Protein AF-A0A967T183-F1 (afdb_monomer_lite)

Radius of gyration: 17.09 Å; chains: 1; bounding box: 36×21×48 Å

Secondary structure (DSSP, 8-state):
-HHHHHHHHH-HHHHHHHHHHHHHHHHHHHHHHHHHHHHHHHTTTTS-HHHHHHHHHHHHHHHHHHHHHHHHHHHHHHHHHT-

Structure (mmCIF, N/CA/C/O backbone):
data_AF-A0A967T183-F1
#
_entry.id   AF-A0A967T183-F1
#
loop_
_atom_site.group_PDB
_atom_site.id
_atom_site.type_symbol
_atom_site.label_atom_id
_atom_site.label_alt_id
_atom_site.label_comp_id
_atom_site.label_asym_id
_atom_site.label_entity_id
_atom_site.label_seq_id
_atom_site.pdbx_PDB_ins_code
_atom_site.Cartn_x
_atom_site.Cartn_y
_atom_site.Cartn_z
_atom_site.occupancy
_atom_site.B_iso_or_equiv
_atom_site.auth_seq_id
_atom_site.auth_comp_id
_atom_site.auth_asym_id
_atom_site.auth_atom_id
_atom_site.pdbx_PDB_model_num
ATOM 1 N N . MET A 1 1 ? 12.080 -2.148 -5.235 1.00 85.69 1 MET A N 1
ATOM 2 C CA . MET A 1 1 ? 12.052 -0.918 -6.059 1.00 85.69 1 MET A CA 1
ATOM 3 C C . MET A 1 1 ? 13.412 -0.552 -6.654 1.00 85.69 1 MET A C 1
ATOM 5 O O . MET A 1 1 ? 13.530 -0.631 -7.866 1.00 85.69 1 MET A O 1
ATOM 9 N N . GLY A 1 2 ? 14.447 -0.220 -5.863 1.00 89.31 2 GLY A N 1
ATOM 10 C CA . GLY A 1 2 ? 15.757 0.219 -6.399 1.00 89.31 2 GLY A CA 1
ATOM 11 C C . GLY A 1 2 ? 16.368 -0.716 -7.453 1.00 89.31 2 GLY A C 1
ATOM 12 O O . GLY A 1 2 ? 16.689 -0.282 -8.553 1.00 89.31 2 GLY A O 1
ATOM 13 N N . THR A 1 3 ? 16.386 -2.023 -7.184 1.00 90.75 3 THR A N 1
ATOM 14 C CA . THR A 1 3 ? 16.875 -3.037 -8.136 1.00 90.75 3 THR A CA 1
ATOM 15 C C . THR A 1 3 ? 16.076 -3.085 -9.444 1.00 90.75 3 THR A C 1
ATOM 17 O O . THR A 1 3 ? 16.648 -3.317 -10.503 1.00 90.75 3 THR A O 1
ATOM 20 N N . ALA A 1 4 ? 14.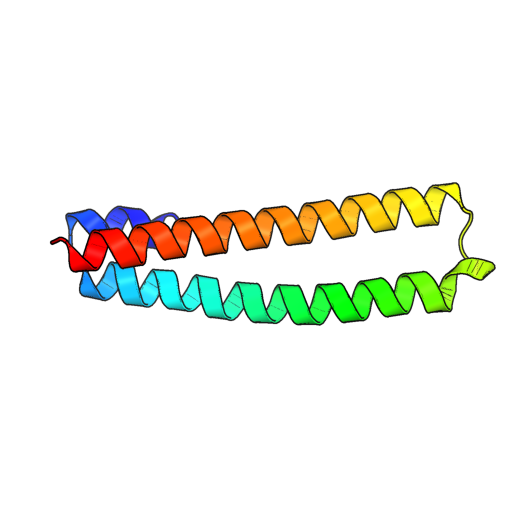761 -2.836 -9.410 1.00 91.00 4 ALA A N 1
ATOM 21 C CA . ALA A 1 4 ? 13.941 -2.812 -10.625 1.00 91.00 4 ALA A CA 1
ATOM 22 C C . ALA A 1 4 ? 14.340 -1.641 -11.543 1.00 91.00 4 ALA A C 1
ATOM 24 O O . ALA A 1 4 ? 14.419 -1.806 -12.758 1.00 91.00 4 ALA A O 1
ATOM 25 N N . ILE A 1 5 ? 14.664 -0.486 -10.950 1.00 92.50 5 ILE A N 1
ATOM 26 C CA . ILE A 1 5 ? 15.139 0.703 -11.671 1.00 92.50 5 ILE A CA 1
ATOM 27 C C . ILE A 1 5 ? 16.510 0.436 -12.299 1.00 92.50 5 ILE A C 1
ATOM 29 O O . ILE A 1 5 ? 16.712 0.722 -13.476 1.00 92.50 5 ILE A O 1
ATOM 33 N N . GLU A 1 6 ? 17.445 -0.142 -11.542 1.00 93.62 6 GLU A N 1
ATOM 34 C CA . GLU A 1 6 ? 18.785 -0.478 -12.045 1.00 93.62 6 GLU A CA 1
ATOM 35 C C . GLU A 1 6 ? 18.714 -1.423 -13.254 1.00 93.62 6 GLU A C 1
ATOM 37 O O . GLU A 1 6 ? 19.402 -1.224 -14.260 1.00 93.62 6 GLU A O 1
ATOM 42 N N . MET A 1 7 ? 17.814 -2.410 -13.203 1.00 93.94 7 MET A N 1
ATOM 43 C CA . MET A 1 7 ? 17.659 -3.388 -14.277 1.00 93.94 7 MET A CA 1
ATOM 44 C C . MET A 1 7 ? 17.057 -2.812 -15.563 1.00 93.94 7 MET A C 1
ATOM 46 O O . MET A 1 7 ? 17.300 -3.380 -16.621 1.00 93.94 7 MET A O 1
ATOM 50 N N . LEU A 1 8 ? 16.380 -1.656 -15.555 1.00 91.31 8 LEU A N 1
ATOM 51 C CA . LEU A 1 8 ? 15.926 -1.005 -16.802 1.00 91.31 8 LEU A CA 1
ATOM 52 C C . LEU A 1 8 ? 17.074 -0.630 -17.752 1.00 91.31 8 LEU A C 1
ATOM 54 O O . LEU A 1 8 ? 16.879 -0.479 -18.964 1.00 91.31 8 LEU A O 1
ATOM 58 N N . GLY A 1 9 ? 18.271 -0.400 -17.208 1.00 89.75 9 GLY A N 1
ATOM 59 C CA . GLY A 1 9 ? 19.471 -0.100 -17.987 1.00 89.75 9 GLY A CA 1
ATOM 60 C C . GLY A 1 9 ? 20.228 -1.340 -18.461 1.00 89.75 9 GLY A C 1
ATOM 61 O O . GLY A 1 9 ? 21.005 -1.238 -19.405 1.00 89.75 9 GLY A O 1
ATOM 62 N N . ILE A 1 10 ? 20.007 -2.486 -17.811 1.00 93.88 10 ILE A N 1
ATOM 63 C CA . ILE A 1 10 ? 20.835 -3.693 -17.948 1.00 93.88 10 ILE A CA 1
ATOM 64 C C . ILE A 1 10 ? 20.045 -4.831 -18.604 1.00 93.88 10 ILE A C 1
ATOM 66 O O . ILE A 1 10 ? 20.512 -5.443 -19.560 1.00 93.88 10 ILE A O 1
ATOM 70 N N . SER A 1 11 ? 18.852 -5.122 -18.084 1.00 94.88 11 SER A N 1
ATOM 71 C CA . SER A 1 11 ? 17.997 -6.236 -18.485 1.00 94.88 11 SER A CA 1
ATOM 72 C C . SER A 1 11 ? 16.513 -5.894 -18.261 1.00 94.88 11 SER A C 1
ATOM 74 O O . SER A 1 11 ? 15.989 -6.091 -17.158 1.00 94.88 11 SER A O 1
ATOM 76 N N . PRO A 1 12 ? 15.801 -5.416 -19.304 1.00 93.12 12 PRO A N 1
ATOM 77 C CA . PRO A 1 12 ? 14.366 -5.136 -19.227 1.00 93.12 12 PRO A CA 1
ATOM 78 C C . PRO A 1 12 ? 13.512 -6.316 -18.716 1.00 93.12 12 PRO A C 1
ATOM 80 O O . PRO A 1 12 ? 12.634 -6.080 -17.883 1.00 93.12 12 PRO A O 1
ATOM 83 N N . PRO A 1 13 ? 13.786 -7.589 -19.085 1.00 94.56 13 PRO A N 1
ATOM 84 C CA . PRO A 1 13 ? 13.060 -8.728 -18.518 1.00 94.56 13 PRO A CA 1
ATOM 85 C C . PRO A 1 13 ? 13.221 -8.867 -16.998 1.00 94.56 13 PRO A C 1
ATOM 87 O O . PRO A 1 13 ? 12.256 -9.168 -16.299 1.00 94.56 13 PRO A O 1
ATOM 90 N N . GLN A 1 14 ? 14.421 -8.614 -16.463 1.00 94.75 14 GLN A N 1
ATOM 91 C CA . GLN A 1 14 ? 14.642 -8.648 -15.013 1.00 94.75 14 GLN A CA 1
ATOM 92 C C . GLN A 1 14 ? 13.970 -7.462 -14.319 1.00 94.75 14 GLN A C 1
ATOM 94 O O . GLN A 1 14 ? 13.404 -7.635 -13.242 1.00 94.75 14 GLN A O 1
ATOM 99 N N . ALA A 1 15 ? 13.970 -6.277 -14.939 1.00 95.06 15 ALA A N 1
ATOM 100 C CA . ALA A 1 15 ? 13.233 -5.122 -14.429 1.00 95.06 15 ALA A CA 1
ATOM 101 C C . ALA A 1 15 ? 11.738 -5.440 -14.271 1.00 95.06 15 ALA A C 1
ATOM 103 O O . ALA A 1 15 ? 11.164 -5.171 -13.217 1.00 95.06 15 ALA A O 1
ATOM 104 N N . MET A 1 16 ? 11.135 -6.099 -15.269 1.00 94.00 16 MET A N 1
ATOM 105 C CA . MET A 1 16 ? 9.751 -6.572 -15.191 1.00 94.00 16 MET A CA 1
ATOM 106 C C . MET A 1 16 ? 9.532 -7.573 -14.050 1.00 94.00 16 MET A C 1
ATOM 108 O O . MET A 1 16 ? 8.547 -7.455 -13.323 1.00 94.00 16 MET A O 1
ATOM 112 N N . GLU A 1 17 ? 10.435 -8.541 -13.868 1.00 95.62 17 GLU A N 1
ATOM 113 C CA . GLU A 1 17 ? 10.324 -9.527 -12.785 1.00 95.62 17 GLU A CA 1
ATOM 114 C C . GLU A 1 17 ? 10.372 -8.856 -11.404 1.00 95.62 17 GLU A C 1
ATOM 116 O O . GLU A 1 17 ? 9.558 -9.155 -10.530 1.00 95.62 17 GLU A O 1
ATOM 121 N N . PHE A 1 18 ? 11.296 -7.913 -11.202 1.00 95.19 18 PHE A N 1
ATOM 122 C CA . PHE A 1 18 ? 11.390 -7.179 -9.943 1.00 95.19 18 PHE A CA 1
ATOM 123 C C . PHE A 1 18 ? 10.189 -6.259 -9.711 1.00 95.19 18 PHE A C 1
ATOM 125 O O . PHE A 1 18 ? 9.732 -6.163 -8.574 1.00 95.19 18 PHE A O 1
ATOM 132 N N . SER A 1 19 ? 9.653 -5.620 -10.754 1.00 94.88 19 SER A N 1
ATOM 133 C CA . SER A 1 19 ? 8.418 -4.836 -10.649 1.00 94.88 19 SER A CA 1
ATOM 134 C C . SER A 1 19 ? 7.211 -5.697 -10.286 1.00 94.88 19 SER A C 1
ATOM 136 O O . SER A 1 19 ? 6.381 -5.262 -9.497 1.00 94.88 19 SER A O 1
ATOM 138 N N . LYS A 1 20 ? 7.121 -6.929 -10.799 1.00 95.06 20 LYS A N 1
ATOM 139 C CA . LYS A 1 20 ? 6.046 -7.860 -10.430 1.00 95.06 20 LYS A CA 1
ATOM 140 C C . LYS A 1 20 ? 6.089 -8.235 -8.945 1.00 95.06 20 LYS A C 1
ATOM 142 O O . LYS A 1 20 ? 5.053 -8.325 -8.305 1.00 95.06 20 LYS A O 1
ATOM 147 N N . LYS A 1 21 ? 7.283 -8.390 -8.366 1.00 95.81 21 LYS A N 1
ATOM 148 C CA . LYS A 1 21 ? 7.420 -8.647 -6.921 1.00 95.81 21 LYS A CA 1
ATOM 149 C C . LYS A 1 21 ? 6.907 -7.484 -6.069 1.00 95.81 21 LYS A C 1
ATOM 151 O O . LYS A 1 21 ? 6.474 -7.721 -4.953 1.00 95.81 21 LYS A O 1
ATOM 156 N N . VAL A 1 22 ? 6.983 -6.242 -6.560 1.00 95.44 22 VAL A N 1
ATOM 157 C CA . VAL A 1 22 ? 6.414 -5.077 -5.855 1.00 95.44 22 VAL A CA 1
ATOM 158 C C . VAL A 1 22 ? 4.885 -5.133 -5.875 1.00 95.44 22 VAL A C 1
ATOM 160 O O . VAL A 1 22 ? 4.282 -4.948 -4.829 1.00 95.44 22 VAL A O 1
ATOM 163 N N . ASP A 1 23 ? 4.298 -5.485 -7.019 1.00 94.38 23 ASP A N 1
ATOM 164 C CA . ASP A 1 23 ? 2.858 -5.754 -7.202 1.00 94.38 23 ASP A CA 1
ATOM 165 C C . ASP A 1 23 ? 2.338 -6.789 -6.189 1.00 94.38 23 ASP A C 1
ATOM 167 O O . ASP A 1 23 ? 1.365 -6.579 -5.477 1.00 94.38 23 ASP A O 1
ATOM 171 N N . GLU A 1 24 ? 3.062 -7.905 -6.053 1.00 95.75 24 GLU A N 1
ATOM 172 C CA . GLU A 1 24 ? 2.717 -8.973 -5.109 1.00 95.75 24 GLU A CA 1
ATOM 173 C C . GLU A 1 24 ? 2.774 -8.506 -3.645 1.00 95.75 24 GLU A C 1
ATOM 175 O O . GLU A 1 24 ? 2.051 -9.041 -2.808 1.00 95.75 24 GLU A O 1
ATOM 180 N N . GLN A 1 25 ? 3.637 -7.538 -3.313 1.00 95.69 25 GLN A N 1
ATOM 181 C CA . GLN A 1 25 ? 3.676 -6.956 -1.969 1.00 95.69 25 GLN A CA 1
ATOM 182 C C . GLN A 1 25 ? 2.559 -5.937 -1.744 1.00 95.69 25 GLN A C 1
ATOM 184 O O . GLN A 1 25 ? 2.023 -5.894 -0.641 1.00 95.69 25 GLN A O 1
ATOM 189 N N . GLU A 1 26 ? 2.205 -5.139 -2.750 1.00 97.00 26 GLU A N 1
ATOM 190 C CA . GLU A 1 26 ? 1.095 -4.186 -2.654 1.00 97.00 26 GLU A CA 1
ATOM 191 C C . GLU A 1 26 ? -0.233 -4.910 -2.401 1.00 97.00 26 GLU A C 1
ATOM 193 O O . GLU A 1 26 ? -0.915 -4.573 -1.437 1.00 97.00 26 GLU A O 1
ATOM 198 N N . SER A 1 27 ? -0.492 -6.029 -3.083 1.00 96.50 27 SER A N 1
ATOM 199 C CA . SER A 1 27 ? -1.700 -6.829 -2.836 1.00 96.50 27 SER A CA 1
ATOM 200 C C . SER A 1 27 ? -1.806 -7.338 -1.390 1.00 96.50 27 SER A C 1
ATOM 202 O O . SER A 1 27 ? -2.905 -7.464 -0.850 1.00 96.50 27 SER A O 1
ATOM 204 N N . ILE A 1 28 ? -0.675 -7.622 -0.735 1.00 97.56 28 ILE A N 1
ATOM 205 C CA . ILE A 1 28 ? -0.659 -7.990 0.689 1.00 97.56 28 ILE A CA 1
ATOM 206 C C . ILE A 1 28 ? -0.982 -6.766 1.555 1.00 97.56 28 ILE A C 1
ATOM 208 O O . ILE A 1 28 ? -1.700 -6.889 2.548 1.00 97.56 28 ILE A O 1
ATOM 212 N N . VAL A 1 29 ? -0.447 -5.594 1.204 1.00 97.62 29 VAL A N 1
ATOM 213 C CA . VAL A 1 29 ? -0.711 -4.344 1.929 1.00 97.62 29 VAL A CA 1
ATOM 214 C C . VAL A 1 29 ? -2.185 -3.955 1.830 1.00 97.62 29 VAL A C 1
ATOM 216 O O . VAL A 1 29 ? -2.756 -3.594 2.857 1.00 97.62 29 VAL A O 1
ATOM 219 N N . ASP A 1 30 ? -2.819 -4.112 0.671 1.00 97.19 30 ASP A N 1
ATOM 220 C CA . ASP A 1 30 ? -4.256 -3.883 0.474 1.00 97.19 30 ASP A CA 1
ATOM 221 C C . ASP A 1 30 ? -5.118 -4.734 1.409 1.00 97.19 30 ASP A C 1
ATOM 223 O O . ASP A 1 30 ? -6.016 -4.237 2.103 1.00 97.19 30 ASP A O 1
ATOM 227 N N . ASP A 1 31 ? -4.812 -6.030 1.482 1.00 98.12 31 ASP A N 1
ATOM 228 C CA . ASP A 1 31 ? -5.507 -6.960 2.366 1.00 98.12 31 ASP A CA 1
ATOM 229 C C . ASP A 1 31 ? -5.343 -6.560 3.839 1.00 98.12 31 ASP A C 1
ATOM 231 O O . ASP A 1 31 ? -6.310 -6.564 4.613 1.00 98.12 31 ASP A O 1
ATOM 235 N N . GLU A 1 32 ? -4.125 -6.205 4.253 1.00 98.12 32 GLU A N 1
ATOM 236 C CA . GLU A 1 32 ? -3.850 -5.758 5.620 1.00 98.12 32 GLU A CA 1
ATOM 237 C C . GLU A 1 32 ? -4.489 -4.399 5.927 1.00 98.12 32 GLU A C 1
ATOM 239 O O . GLU A 1 32 ? -4.983 -4.188 7.036 1.00 98.12 32 GLU A O 1
ATOM 244 N N . TYR A 1 33 ? -4.577 -3.501 4.948 1.00 98.25 33 TYR A N 1
ATOM 245 C CA . TYR A 1 33 ? -5.247 -2.212 5.074 1.00 98.25 33 TYR A CA 1
ATOM 246 C C . TYR A 1 33 ? -6.742 -2.378 5.362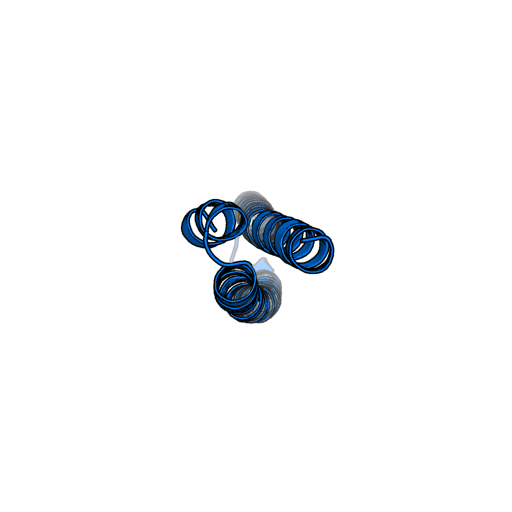 1.00 98.25 33 TYR A C 1
ATOM 248 O O . TYR A 1 33 ? -7.278 -1.753 6.286 1.00 98.25 33 TYR A O 1
ATOM 256 N N . LEU A 1 34 ? -7.416 -3.279 4.642 1.00 98.19 34 LEU A N 1
ATOM 257 C CA . LEU A 1 34 ? -8.824 -3.602 4.884 1.00 98.19 34 LEU A CA 1
ATOM 258 C C . LEU A 1 34 ? -9.037 -4.252 6.256 1.00 98.19 34 LEU A C 1
ATOM 260 O O . LEU A 1 34 ? -9.960 -3.869 6.985 1.00 98.19 34 LEU A O 1
ATOM 264 N N . LYS A 1 35 ? -8.168 -5.192 6.651 1.00 98.31 35 LYS A N 1
ATOM 265 C CA . LYS A 1 35 ? -8.219 -5.820 7.983 1.00 98.31 35 LYS A CA 1
ATOM 266 C C . LYS A 1 35 ? -8.016 -4.790 9.091 1.00 98.31 35 LYS A C 1
ATOM 268 O O . LYS A 1 35 ? -8.786 -4.764 10.051 1.00 98.31 35 LYS A O 1
ATOM 273 N N . ALA A 1 36 ? -7.026 -3.914 8.954 1.00 97.75 36 ALA A N 1
ATOM 274 C CA . ALA A 1 36 ? -6.730 -2.872 9.927 1.00 97.75 36 ALA A CA 1
ATOM 275 C C . ALA A 1 36 ? -7.885 -1.868 10.050 1.00 97.75 36 ALA A C 1
ATOM 277 O O . ALA A 1 36 ? -8.297 -1.555 11.166 1.00 97.75 36 ALA A O 1
ATOM 278 N N . LYS A 1 37 ? -8.492 -1.439 8.934 1.00 97.06 37 LYS A N 1
ATOM 279 C CA . LYS A 1 37 ? -9.712 -0.613 8.954 1.00 97.06 37 LYS A CA 1
ATOM 280 C C . LYS A 1 37 ? -10.848 -1.281 9.723 1.00 97.06 37 LYS A C 1
ATOM 282 O O . LYS A 1 37 ? -11.486 -0.636 10.554 1.00 97.06 37 LYS A O 1
ATOM 287 N N . ALA A 1 38 ? -11.087 -2.571 9.483 1.00 97.75 38 ALA A N 1
ATOM 288 C CA . ALA A 1 38 ? -12.113 -3.319 10.203 1.00 97.75 38 ALA A CA 1
ATOM 289 C C . ALA A 1 38 ? -11.824 -3.390 11.713 1.00 97.75 38 ALA A C 1
ATOM 291 O O . ALA A 1 38 ? -12.747 -3.276 12.518 1.00 97.75 38 ALA A O 1
ATOM 292 N N . LEU A 1 39 ? -10.554 -3.525 12.112 1.00 97.25 39 LEU A N 1
ATOM 293 C CA . LEU A 1 39 ? -10.150 -3.497 13.520 1.00 97.25 39 LEU A CA 1
ATOM 294 C C . LEU A 1 39 ? -10.373 -2.119 14.154 1.00 97.25 39 LEU A C 1
ATOM 296 O O . LEU A 1 39 ? -10.912 -2.054 15.254 1.00 97.25 39 LEU A O 1
ATOM 300 N N . LEU A 1 40 ? -10.029 -1.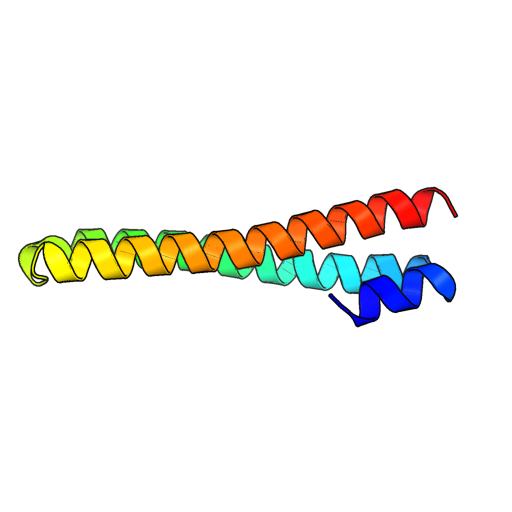028 13.464 1.00 96.25 40 LEU A N 1
ATOM 301 C CA . LEU A 1 40 ? -10.275 0.330 13.964 1.00 96.25 40 LEU A CA 1
ATOM 302 C C . LEU A 1 40 ? -11.766 0.576 14.230 1.00 96.25 40 LEU A C 1
ATOM 304 O O . LEU A 1 40 ? -12.109 1.159 15.252 1.00 96.25 40 LEU A O 1
ATOM 308 N N . LEU A 1 41 ? -12.646 0.085 13.352 1.00 94.56 41 LEU A N 1
ATOM 309 C CA . LEU A 1 41 ? -14.097 0.161 13.551 1.00 94.56 41 LEU A CA 1
ATOM 310 C C . LEU A 1 41 ? 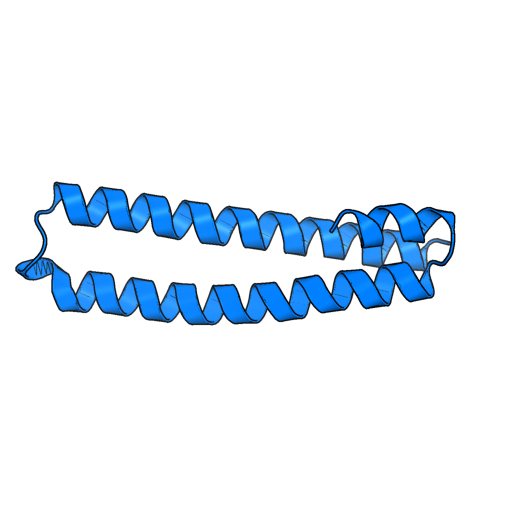-14.585 -0.749 14.681 1.00 94.56 41 LEU A C 1
ATOM 312 O O . LEU A 1 41 ? -15.484 -0.378 15.422 1.00 94.56 41 LEU A O 1
ATOM 316 N N . LYS A 1 42 ? -14.007 -1.945 14.816 1.00 96.00 42 LYS A N 1
ATOM 317 C CA . LYS A 1 42 ? -14.386 -2.905 15.859 1.00 96.00 42 LYS A CA 1
ATOM 318 C C . LYS A 1 42 ? -14.056 -2.402 17.268 1.00 96.00 42 LYS A C 1
ATOM 320 O O . LYS A 1 42 ? -14.783 -2.723 18.201 1.00 96.00 42 LYS A O 1
ATOM 325 N N . TYR A 1 43 ? -12.956 -1.668 17.414 1.00 94.62 43 TYR A N 1
ATOM 326 C CA . TYR A 1 43 ? -12.443 -1.181 18.697 1.00 94.62 43 TYR A CA 1
ATOM 327 C C . TYR A 1 43 ? -12.695 0.321 18.914 1.00 94.62 43 TYR A C 1
ATOM 329 O O . TYR A 1 43 ? -12.083 0.926 19.791 1.00 94.62 43 TYR A O 1
ATOM 337 N N . ASP A 1 44 ? -13.592 0.938 18.141 1.00 90.06 44 ASP A N 1
ATOM 338 C CA . ASP A 1 44 ? -13.866 2.380 18.180 1.00 90.06 44 ASP A CA 1
ATOM 339 C C . ASP A 1 44 ? -14.308 2.875 19.568 1.00 90.06 44 ASP A C 1
ATOM 341 O O . ASP A 1 44 ? -13.892 3.940 20.008 1.00 90.06 44 ASP A O 1
ATOM 345 N N . SER A 1 45 ? -15.106 2.076 20.276 1.00 91.25 45 SER A N 1
ATOM 346 C CA . SER A 1 45 ? -15.615 2.363 21.620 1.00 91.25 45 SER A CA 1
ATOM 347 C C . SER A 1 45 ? -14.573 2.187 22.733 1.00 91.25 45 SER A C 1
ATOM 349 O O . SER A 1 45 ? -14.713 2.770 23.809 1.00 91.25 45 SER A O 1
ATOM 351 N N . GLU A 1 46 ? -13.524 1.402 22.475 1.00 94.38 46 GLU A N 1
ATOM 352 C CA . GLU A 1 46 ? -12.412 1.148 23.400 1.00 94.38 46 GLU A CA 1
ATOM 353 C C . GLU A 1 46 ? -11.277 2.167 23.213 1.00 94.38 46 GLU A C 1
ATOM 355 O O . GLU A 1 46 ? -10.487 2.415 24.127 1.00 94.38 46 GLU A O 1
ATOM 360 N N . LEU A 1 47 ? -11.205 2.782 22.030 1.00 91.19 47 LEU A N 1
ATOM 361 C CA . LEU A 1 47 ? -10.216 3.784 21.667 1.00 91.19 47 LEU A CA 1
ATOM 362 C C . LEU A 1 47 ? -10.776 5.199 21.856 1.00 91.19 47 LEU A C 1
ATOM 364 O O . LEU A 1 47 ? -11.891 5.527 21.465 1.00 91.19 47 LEU A O 1
ATOM 368 N N . GLY A 1 48 ? -9.967 6.100 22.413 1.00 94.50 48 GLY A N 1
ATOM 369 C CA . GLY A 1 48 ? -10.306 7.521 22.394 1.00 94.50 48 GLY A CA 1
ATOM 370 C C . GLY A 1 48 ? -10.315 8.063 20.959 1.00 94.50 48 GLY A C 1
ATOM 371 O O . GLY A 1 48 ? -9.469 7.685 20.149 1.00 94.50 48 GLY A O 1
ATOM 372 N N . VAL A 1 49 ? -11.211 9.013 20.660 1.00 94.88 49 VAL A N 1
ATOM 373 C CA . VAL A 1 49 ? -11.357 9.624 19.318 1.00 94.88 49 VAL A CA 1
ATOM 374 C C . VAL A 1 49 ? -10.022 10.129 18.756 1.00 94.88 49 VAL A C 1
ATOM 376 O O . VAL A 1 49 ? -9.718 9.910 17.587 1.00 94.88 49 VAL A O 1
ATOM 379 N N . ALA A 1 50 ? -9.191 10.764 19.590 1.00 96.50 50 ALA A N 1
ATOM 380 C CA . ALA A 1 50 ? -7.875 11.249 19.174 1.00 96.50 50 ALA A CA 1
ATOM 381 C C . ALA A 1 50 ? -6.933 10.107 18.748 1.00 96.50 50 ALA A C 1
ATOM 383 O O . ALA A 1 50 ? -6.246 10.218 17.737 1.00 96.50 50 ALA A O 1
ATOM 384 N N . THR A 1 51 ? -6.926 8.995 19.487 1.00 96.44 51 THR A N 1
ATOM 385 C CA . THR A 1 51 ? -6.128 7.807 19.154 1.00 96.44 51 THR A CA 1
ATOM 386 C C . THR A 1 51 ? -6.620 7.164 17.864 1.00 96.44 51 THR A C 1
ATOM 388 O O . THR A 1 51 ? -5.807 6.833 17.006 1.00 96.44 51 THR A O 1
ATOM 391 N N . LEU A 1 52 ? -7.939 7.036 17.699 1.00 96.56 52 LEU A N 1
ATOM 392 C CA . LEU A 1 52 ? -8.546 6.463 16.500 1.00 96.56 52 LEU A CA 1
ATOM 393 C C . LEU A 1 52 ? -8.176 7.261 15.239 1.00 96.56 52 LEU A C 1
ATOM 395 O O . LEU A 1 52 ? -7.801 6.666 14.232 1.00 96.56 52 LEU A O 1
ATOM 399 N N . LEU A 1 53 ? -8.223 8.596 15.310 1.00 96.69 53 LEU A N 1
ATOM 400 C CA . LEU A 1 53 ? -7.834 9.473 14.201 1.00 96.69 53 LEU A CA 1
ATOM 401 C C . LEU A 1 53 ? -6.354 9.319 13.837 1.00 96.69 53 LEU A C 1
ATOM 403 O O . LEU A 1 53 ? -6.037 9.132 12.668 1.00 96.69 53 LEU A O 1
ATOM 407 N N . ILE A 1 54 ? -5.455 9.317 14.825 1.00 98.00 54 ILE A N 1
ATOM 408 C CA . ILE A 1 54 ? -4.014 9.155 14.571 1.00 98.00 54 ILE A CA 1
ATOM 409 C C . ILE A 1 54 ? -3.715 7.789 13.939 1.00 98.00 54 ILE A C 1
ATOM 411 O O . ILE A 1 54 ? -2.910 7.702 13.014 1.00 98.00 54 ILE A O 1
ATOM 415 N N . LEU A 1 55 ? -4.360 6.719 14.414 1.00 97.69 55 LEU A N 1
ATOM 416 C CA . LEU A 1 55 ? -4.179 5.381 13.849 1.00 97.69 55 LEU A CA 1
ATOM 417 C C . LEU A 1 55 ? -4.730 5.276 12.425 1.00 97.69 55 LEU A C 1
ATOM 419 O O . LEU A 1 55 ? -4.091 4.657 11.578 1.00 97.69 55 LEU A O 1
ATOM 423 N N . LYS A 1 56 ? -5.879 5.902 12.148 1.00 97.19 56 LYS A N 1
ATOM 424 C CA . LYS A 1 56 ? -6.427 6.008 10.793 1.00 97.19 56 LYS A CA 1
ATOM 425 C C . LYS A 1 56 ? -5.451 6.734 9.864 1.00 97.19 56 LYS A C 1
ATOM 427 O O . LYS A 1 56 ? -5.156 6.220 8.792 1.00 97.19 56 LYS A O 1
ATOM 432 N N . ASP A 1 57 ? -4.942 7.895 10.271 1.00 98.25 57 ASP A N 1
ATOM 433 C CA . ASP A 1 57 ? -4.041 8.699 9.439 1.00 98.25 57 ASP A CA 1
ATOM 434 C C . ASP A 1 57 ? -2.713 7.973 9.181 1.00 98.25 57 ASP A C 1
ATOM 436 O O . ASP A 1 57 ? -2.170 8.025 8.075 1.00 98.25 57 ASP A O 1
ATOM 440 N N . LEU A 1 58 ? -2.203 7.246 10.181 1.00 98.19 58 LEU A N 1
ATOM 441 C CA . LEU A 1 58 ? -1.039 6.377 10.023 1.00 98.19 58 LEU A CA 1
ATOM 442 C C . LEU A 1 58 ? -1.313 5.261 9.010 1.00 98.19 58 LEU A C 1
ATOM 444 O O . LEU A 1 58 ? -0.498 5.040 8.117 1.00 98.19 58 LEU A O 1
ATOM 448 N N . LEU A 1 59 ? -2.455 4.585 9.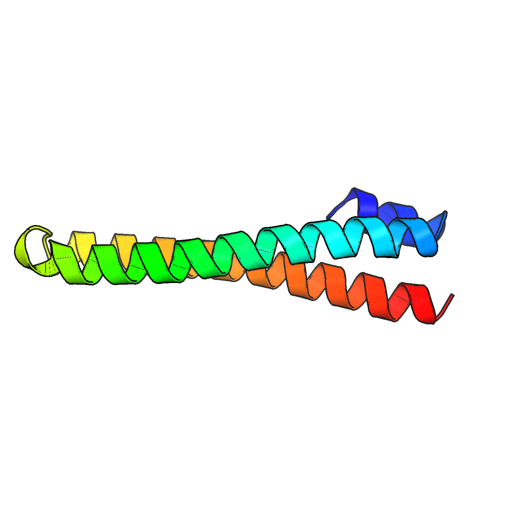138 1.00 98.06 59 LEU A N 1
ATOM 449 C CA . LEU A 1 59 ? -2.857 3.500 8.251 1.00 98.06 59 LEU A CA 1
ATOM 450 C C . LEU A 1 59 ? -2.987 3.977 6.794 1.00 98.06 59 LEU A C 1
ATOM 452 O O . LEU A 1 59 ? -2.461 3.330 5.893 1.00 98.06 59 LEU A O 1
ATOM 456 N N . GLU A 1 60 ? -3.613 5.134 6.569 1.00 98.06 60 GLU A N 1
ATOM 457 C CA . GLU A 1 60 ? -3.714 5.767 5.245 1.00 98.06 60 GLU A CA 1
ATOM 458 C C . GLU A 1 60 ? -2.346 6.187 4.693 1.00 98.06 60 GLU A C 1
ATOM 460 O O . GLU A 1 60 ? -2.086 6.061 3.500 1.00 98.06 60 GLU A O 1
ATOM 465 N N . CYS A 1 61 ? -1.433 6.666 5.544 1.00 98.31 61 CYS A N 1
ATOM 466 C CA . CYS A 1 61 ? -0.078 6.979 5.097 1.00 98.31 61 CYS A CA 1
ATOM 467 C C . CYS A 1 61 ? 0.699 5.732 4.664 1.00 98.31 61 CYS A C 1
ATOM 469 O O . CYS A 1 61 ? 1.476 5.821 3.716 1.00 98.31 61 CYS A O 1
ATOM 471 N N . MET A 1 62 ? 0.527 4.607 5.362 1.00 97.94 62 MET A N 1
ATOM 472 C CA . MET A 1 62 ? 1.212 3.354 5.040 1.00 97.94 62 MET A CA 1
ATOM 473 C C . MET A 1 62 ? 0.753 2.775 3.705 1.00 97.94 62 MET A C 1
ATOM 475 O O . MET A 1 62 ? 1.611 2.403 2.907 1.00 97.94 62 MET A O 1
ATOM 479 N N . GLU A 1 63 ? -0.559 2.746 3.453 1.00 97.88 63 GLU A N 1
ATOM 480 C CA . GLU A 1 63 ? -1.094 2.329 2.151 1.00 97.88 63 GLU A CA 1
ATOM 481 C C . GLU A 1 63 ? -0.539 3.227 1.042 1.00 97.88 63 GLU A C 1
ATOM 483 O O . GLU A 1 63 ? 0.093 2.731 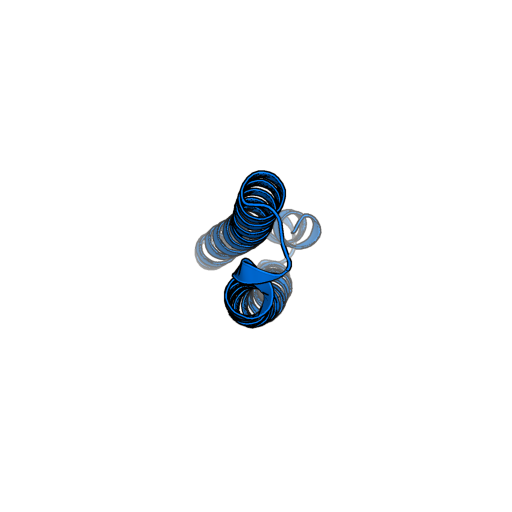0.117 1.00 97.88 63 GLU A O 1
ATOM 488 N N . ARG A 1 64 ? -0.577 4.554 1.222 1.00 97.94 64 ARG A N 1
ATOM 489 C CA . ARG A 1 64 ? -0.172 5.472 0.150 1.00 97.94 64 ARG A CA 1
ATOM 490 C C . ARG A 1 64 ? 1.295 5.304 -0.239 1.00 97.94 64 ARG A C 1
ATOM 492 O O . ARG A 1 64 ? 1.686 5.552 -1.381 1.00 97.94 64 ARG A O 1
ATOM 499 N N . ILE A 1 65 ? 2.140 4.936 0.724 1.00 97.44 65 ILE A N 1
ATOM 500 C CA . ILE A 1 65 ? 3.550 4.620 0.471 1.00 97.44 65 ILE A CA 1
ATOM 501 C C . ILE A 1 65 ? 3.675 3.343 -0.369 1.00 97.44 65 ILE A C 1
ATOM 503 O O . ILE A 1 65 ? 4.516 3.307 -1.271 1.00 97.44 65 ILE A O 1
ATOM 507 N N . ALA A 1 66 ? 2.876 2.314 -0.078 1.00 97.06 66 ALA A N 1
ATOM 508 C CA . ALA A 1 66 ? 2.848 1.079 -0.853 1.00 97.06 66 ALA A CA 1
ATOM 509 C C . ALA A 1 66 ? 2.337 1.327 -2.280 1.00 97.06 66 ALA A C 1
ATOM 511 O O . ALA A 1 66 ? 3.054 0.982 -3.220 1.00 97.06 66 ALA A O 1
ATOM 512 N N . ASP A 1 67 ? 1.224 2.046 -2.439 1.00 96.44 67 ASP A N 1
ATOM 513 C CA . ASP A 1 67 ? 0.669 2.452 -3.739 1.00 96.44 67 ASP A CA 1
ATOM 514 C C . ASP A 1 67 ? 1.700 3.208 -4.572 1.00 96.44 67 ASP A C 1
ATOM 516 O O . ASP A 1 67 ? 1.970 2.871 -5.719 1.00 96.44 67 ASP A O 1
ATOM 520 N N . THR A 1 68 ? 2.394 4.178 -3.967 1.00 97.12 68 THR A N 1
ATOM 521 C CA . THR A 1 68 ? 3.446 4.936 -4.666 1.00 97.12 68 THR A CA 1
ATOM 522 C C . THR A 1 68 ? 4.568 4.017 -5.173 1.00 97.12 68 THR A C 1
ATOM 524 O O . THR A 1 68 ? 5.188 4.276 -6.214 1.00 97.12 68 THR A O 1
ATOM 527 N N . CYS A 1 69 ? 4.870 2.938 -4.444 1.00 96.19 69 CYS A N 1
ATOM 528 C CA . CYS A 1 69 ? 5.845 1.946 -4.886 1.00 96.19 69 CYS A CA 1
ATOM 529 C C . CYS A 1 69 ? 5.305 1.085 -6.035 1.00 96.19 69 CYS A C 1
ATOM 531 O O . CYS A 1 69 ? 6.066 0.807 -6.967 1.00 96.19 69 CYS A O 1
ATOM 533 N N . ALA A 1 70 ? 4.031 0.691 -5.991 1.00 96.56 70 ALA A N 1
ATOM 534 C CA . ALA A 1 70 ? 3.359 -0.034 -7.066 1.00 96.56 70 ALA A CA 1
ATOM 535 C C . ALA A 1 70 ? 3.265 0.817 -8.343 1.00 96.56 70 ALA A C 1
ATOM 537 O O . ALA A 1 70 ? 3.763 0.395 -9.384 1.00 96.56 70 ALA A O 1
ATOM 538 N N . ASP A 1 71 ? 2.820 2.070 -8.243 1.00 96.88 71 ASP A N 1
ATOM 539 C CA . ASP A 1 71 ? 2.804 3.047 -9.340 1.00 96.88 71 ASP A CA 1
ATOM 540 C C . ASP A 1 71 ? 4.190 3.205 -9.983 1.00 96.88 71 ASP A C 1
ATOM 542 O O . ASP A 1 71 ? 4.359 3.254 -11.205 1.00 96.88 71 ASP A O 1
ATOM 546 N N . THR A 1 72 ? 5.238 3.258 -9.156 1.00 95.81 72 THR A N 1
ATOM 547 C CA . THR A 1 72 ? 6.611 3.322 -9.666 1.00 95.81 72 THR A CA 1
ATOM 548 C C . THR A 1 72 ? 7.001 2.032 -10.392 1.00 95.81 72 THR A C 1
ATOM 550 O O . THR A 1 72 ? 7.669 2.081 -11.430 1.00 95.81 72 THR A O 1
ATOM 553 N N . ALA A 1 73 ? 6.591 0.871 -9.880 1.00 94.94 73 ALA A N 1
ATOM 554 C CA . ALA A 1 73 ? 6.799 -0.410 -10.543 1.00 94.94 73 ALA A CA 1
ATOM 555 C C . ALA A 1 73 ? 6.063 -0.481 -11.893 1.00 94.94 73 ALA A C 1
ATOM 557 O O . ALA A 1 73 ? 6.625 -1.032 -12.845 1.00 94.94 73 ALA A O 1
ATOM 558 N N . ASP A 1 74 ? 4.888 0.137 -12.008 1.00 94.88 74 ASP A N 1
ATOM 559 C CA . ASP A 1 74 ? 4.112 0.264 -13.247 1.00 94.88 74 ASP A CA 1
ATOM 560 C C . ASP A 1 74 ? 4.841 1.092 -14.291 1.00 94.88 74 ASP A C 1
ATOM 562 O O . ASP A 1 74 ? 4.999 0.647 -15.432 1.00 94.88 74 ASP A O 1
ATOM 566 N N . TYR A 1 75 ? 5.378 2.251 -13.902 1.00 94.56 75 TYR A N 1
ATOM 567 C CA . TYR A 1 75 ? 6.207 3.050 -14.802 1.00 94.56 75 TYR A CA 1
ATOM 568 C C . TYR A 1 75 ? 7.402 2.250 -15.322 1.00 94.56 75 TYR A C 1
ATOM 570 O O . TYR A 1 75 ? 7.702 2.294 -16.515 1.00 94.56 75 TYR A O 1
ATOM 578 N N . ILE A 1 76 ? 8.054 1.464 -14.462 1.00 94.00 76 ILE A N 1
ATOM 579 C CA . ILE A 1 76 ? 9.151 0.577 -14.868 1.00 94.00 76 ILE A CA 1
ATOM 580 C C . ILE A 1 76 ? 8.664 -0.461 -15.889 1.00 94.00 76 ILE A C 1
ATOM 582 O O . ILE A 1 76 ? 9.332 -0.662 -16.903 1.00 94.00 76 ILE A O 1
ATOM 586 N N . ARG A 1 77 ? 7.501 -1.093 -15.679 1.00 93.38 77 ARG A N 1
ATOM 587 C CA . ARG A 1 77 ? 6.932 -2.066 -16.632 1.00 93.38 77 ARG A CA 1
ATOM 588 C C . ARG A 1 77 ? 6.657 -1.429 -17.993 1.00 93.38 77 ARG A C 1
ATOM 590 O O . ARG A 1 77 ? 7.041 -1.995 -19.014 1.00 93.38 77 ARG A O 1
ATOM 597 N N . VAL A 1 78 ? 6.057 -0.239 -18.013 1.00 94.38 78 VAL A N 1
ATOM 598 C CA . VAL A 1 78 ? 5.782 0.508 -19.252 1.00 94.38 78 VAL A CA 1
ATOM 599 C C . VAL A 1 78 ? 7.081 0.867 -19.979 1.00 94.38 78 VAL A C 1
ATOM 601 O O . VAL A 1 78 ? 7.192 0.663 -21.187 1.00 94.38 78 VAL A O 1
ATOM 604 N N . LEU A 1 79 ? 8.090 1.355 -19.253 1.00 93.56 79 LEU A N 1
ATOM 605 C CA . LEU A 1 79 ? 9.386 1.720 -19.830 1.00 93.56 79 LEU A CA 1
ATOM 606 C C . LEU A 1 79 ? 10.168 0.508 -20.350 1.00 93.56 79 LEU A C 1
ATOM 608 O O . LEU A 1 79 ? 10.863 0.628 -21.357 1.00 93.56 79 LEU A O 1
ATOM 612 N N . ALA A 1 80 ? 10.052 -0.649 -19.696 1.00 92.12 80 ALA A N 1
ATOM 613 C CA . ALA A 1 80 ? 10.704 -1.884 -20.123 1.00 92.12 80 ALA A CA 1
ATOM 614 C C . ALA A 1 80 ? 10.163 -2.405 -21.466 1.00 92.12 80 ALA A C 1
ATOM 616 O O . ALA A 1 80 ? 10.928 -2.987 -22.225 1.00 92.12 80 ALA A O 1
ATOM 617 N N . ILE A 1 81 ? 8.883 -2.169 -21.783 1.00 87.50 81 ILE A N 1
ATOM 618 C CA . ILE A 1 81 ? 8.280 -2.525 -23.085 1.00 87.50 81 ILE A CA 1
ATOM 619 C C . ILE A 1 81 ? 8.820 -1.636 -24.214 1.00 87.50 81 ILE A C 1
ATOM 621 O O . ILE A 1 81 ? 8.905 -2.064 -25.363 1.00 87.50 81 ILE A O 1
ATOM 625 N N . GLY A 1 82 ? 9.180 -0.389 -23.900 1.00 76.56 82 GLY A N 1
ATOM 626 C CA . GLY A 1 82 ? 9.732 0.562 -24.865 1.00 76.56 82 GLY A CA 1
ATOM 627 C C . GLY A 1 82 ? 11.211 0.348 -25.209 1.00 76.56 82 GLY A C 1
ATOM 628 O O . GLY A 1 82 ? 11.762 1.170 -25.944 1.00 76.56 82 GLY A O 1
ATOM 629 N N . LYS A 1 83 ? 11.860 -0.693 -24.672 1.00 58.91 83 LYS A N 1
ATOM 630 C CA . LYS A 1 83 ? 13.291 -0.981 -24.831 1.00 58.91 83 LYS A CA 1
ATOM 631 C C . LYS A 1 83 ? 13.577 -2.353 -25.425 1.00 58.91 83 LYS A C 1
ATOM 633 O O . LYS A 1 83 ? 12.800 -3.294 -25.170 1.00 58.91 83 LYS A O 1
#

pLDDT: mean 94.61, std 5.15, range [58.91, 98.31]

Sequence (83 aa):
MGTAIEMLGISPPQAMEFSKKVDEQESIVDDEYLKAKALLLKYDSELGVATLLILKDLLECMERIADTCADTADYIRVLAIGK

Foldseek 3Di:
DVVLVVCLVPPLVVNLVVLVVLVVVLVVLVVVLVVQVVVLVVCVVVDDPVRSVVSNVVSVVVNVVSVVSNVVSVVSNVSSVVD